Protein AF-A0A2E8YSP0-F1 (afdb_monomer_lite)

Structure (mmCIF, N/CA/C/O backbone):
data_AF-A0A2E8YSP0-F1
#
_entry.id   AF-A0A2E8YSP0-F1
#
loop_
_atom_site.group_PDB
_atom_site.id
_atom_site.type_symbol
_atom_site.label_atom_id
_atom_site.label_alt_id
_atom_site.label_comp_id
_atom_site.label_asym_id
_atom_site.label_entity_id
_atom_site.label_seq_id
_atom_site.pdbx_PDB_ins_code
_atom_site.Cartn_x
_atom_site.Cartn_y
_atom_site.Cartn_z
_atom_site.occupancy
_atom_site.B_iso_or_equiv
_atom_site.auth_seq_id
_atom_site.auth_comp_id
_atom_site.auth_asym_id
_atom_site.auth_atom_id
_atom_site.pdbx_PDB_model_num
ATOM 1 N N . MET A 1 1 ? -5.166 -13.586 -27.869 1.00 34.34 1 MET A N 1
ATOM 2 C CA . MET A 1 1 ? -4.064 -12.704 -27.428 1.00 34.34 1 MET A CA 1
ATOM 3 C C . MET A 1 1 ? -3.010 -13.575 -26.772 1.00 34.34 1 MET A C 1
ATOM 5 O O . MET A 1 1 ? -3.325 -14.231 -25.790 1.00 34.34 1 MET A O 1
ATOM 9 N N . ASN A 1 2 ? -1.812 -13.656 -27.352 1.00 34.12 2 ASN A N 1
ATOM 10 C CA . ASN A 1 2 ? -0.689 -14.377 -26.754 1.00 34.12 2 ASN A CA 1
ATOM 11 C C . ASN A 1 2 ? -0.002 -13.445 -25.753 1.00 34.12 2 ASN A C 1
ATOM 13 O O . ASN A 1 2 ? 0.649 -12.487 -26.161 1.00 34.12 2 ASN A O 1
ATOM 17 N N . LEU A 1 3 ? -0.165 -13.713 -24.458 1.00 41.91 3 LEU A N 1
ATOM 18 C CA . LEU A 1 3 ? 0.685 -13.115 -23.433 1.00 41.91 3 LEU A CA 1
ATOM 19 C C . LEU A 1 3 ? 2.065 -13.775 -23.533 1.00 41.91 3 LEU A C 1
ATOM 21 O O . LEU A 1 3 ? 2.201 -14.991 -23.387 1.00 41.91 3 LEU A O 1
ATOM 25 N N . ASN A 1 4 ? 3.071 -12.966 -23.860 1.00 40.88 4 ASN A N 1
ATOM 26 C CA . ASN A 1 4 ? 4.473 -13.354 -23.853 1.00 40.88 4 ASN A CA 1
ATOM 27 C C . ASN A 1 4 ? 4.848 -13.859 -22.448 1.00 40.88 4 ASN A C 1
ATOM 29 O O . ASN A 1 4 ? 4.669 -13.143 -21.470 1.00 40.88 4 ASN A O 1
ATOM 33 N N . LYS A 1 5 ? 5.355 -15.092 -22.352 1.00 45.59 5 LYS A N 1
ATOM 34 C CA . LYS A 1 5 ? 5.719 -15.761 -21.089 1.00 45.59 5 LYS A CA 1
ATOM 35 C C . LYS A 1 5 ? 7.086 -15.324 -20.528 1.00 45.59 5 LYS A C 1
ATOM 37 O O . LYS A 1 5 ? 7.526 -15.892 -19.538 1.00 45.59 5 LYS A O 1
ATOM 42 N N . ASN A 1 6 ? 7.747 -14.343 -21.154 1.00 41.69 6 ASN A N 1
ATOM 43 C CA . ASN A 1 6 ? 9.079 -13.856 -20.770 1.00 41.69 6 ASN A CA 1
ATOM 44 C C . ASN A 1 6 ? 9.085 -12.512 -20.026 1.00 41.69 6 ASN A C 1
ATOM 46 O O . ASN A 1 6 ? 10.159 -11.956 -19.800 1.00 41.69 6 ASN A O 1
ATOM 50 N N . THR A 1 7 ? 7.938 -11.963 -19.626 1.00 43.84 7 THR A N 1
ATOM 51 C CA . THR A 1 7 ? 7.948 -10.836 -18.688 1.00 43.84 7 THR A CA 1
ATOM 52 C C . THR A 1 7 ? 8.429 -11.345 -17.337 1.00 43.84 7 THR A C 1
ATOM 54 O O . THR A 1 7 ? 7.743 -12.124 -16.679 1.00 43.84 7 THR A O 1
ATOM 57 N N . LYS A 1 8 ? 9.636 -10.925 -16.941 1.00 47.59 8 LYS A N 1
ATOM 58 C CA . LYS A 1 8 ? 10.162 -11.086 -15.585 1.00 47.59 8 LYS A CA 1
ATOM 59 C C . LYS A 1 8 ? 9.136 -10.439 -14.652 1.00 47.59 8 LYS A C 1
ATOM 61 O O . LYS A 1 8 ? 9.052 -9.220 -14.582 1.00 47.59 8 LYS A O 1
ATOM 66 N N . THR A 1 9 ? 8.271 -11.247 -14.050 1.00 51.94 9 THR A N 1
ATOM 67 C CA . THR A 1 9 ? 7.268 -10.761 -13.104 1.00 51.94 9 THR A CA 1
ATOM 68 C C . THR A 1 9 ? 8.025 -10.076 -11.974 1.00 51.94 9 THR A C 1
ATOM 70 O O . THR A 1 9 ? 9.005 -10.635 -11.471 1.00 51.94 9 THR A O 1
ATOM 73 N N . MET A 1 10 ? 7.610 -8.869 -11.593 1.00 59.59 10 MET A N 1
ATOM 74 C CA . MET A 1 10 ? 8.126 -8.175 -10.417 1.00 59.59 10 MET A CA 1
ATOM 75 C C . MET A 1 10 ? 7.555 -8.910 -9.203 1.00 59.59 10 MET A C 1
ATOM 77 O O . MET A 1 10 ? 6.565 -8.511 -8.579 1.00 59.59 10 MET A O 1
ATOM 81 N N . THR A 1 11 ? 8.139 -10.076 -8.924 1.00 54.00 11 THR A N 1
ATOM 82 C CA . THR A 1 11 ? 7.736 -10.957 -7.838 1.00 54.00 11 THR A CA 1
ATOM 83 C C . THR A 1 11 ? 8.029 -10.263 -6.522 1.00 54.00 11 THR A C 1
ATOM 85 O O . THR A 1 11 ? 9.157 -10.237 -6.030 1.00 54.00 11 THR A O 1
ATOM 88 N N . HIS A 1 12 ? 6.974 -9.704 -5.942 1.00 60.59 12 HIS A N 1
ATOM 89 C CA . HIS A 1 12 ? 6.945 -9.189 -4.585 1.00 60.59 12 HIS A CA 1
ATOM 90 C C . HIS A 1 12 ? 6.906 -10.385 -3.620 1.00 60.59 12 HIS A C 1
ATOM 92 O O . HIS A 1 12 ? 5.885 -10.647 -2.993 1.00 60.59 12 HIS A O 1
ATOM 98 N N . ASN A 1 13 ? 8.005 -11.149 -3.538 1.00 58.91 13 ASN A N 1
ATOM 99 C CA . ASN A 1 13 ? 8.085 -12.453 -2.852 1.00 58.91 13 ASN A CA 1
ATOM 100 C C . ASN A 1 13 ? 7.628 -12.438 -1.382 1.00 58.91 13 ASN A C 1
ATOM 102 O O . ASN A 1 13 ? 7.326 -13.488 -0.827 1.00 58.91 13 ASN A O 1
ATOM 106 N N . PHE A 1 14 ? 7.555 -11.258 -0.762 1.00 64.62 14 PHE A N 1
ATOM 107 C CA . PHE A 1 14 ? 7.106 -11.072 0.617 1.00 64.62 14 PHE A CA 1
ATOM 108 C C . PHE A 1 14 ? 5.757 -10.359 0.750 1.00 64.62 14 PHE A C 1
ATOM 110 O O . PHE A 1 14 ? 5.321 -10.130 1.869 1.00 64.62 14 PHE A O 1
ATOM 117 N N . ALA A 1 15 ? 5.084 -9.972 -0.344 1.00 67.69 15 ALA A N 1
ATOM 118 C CA . ALA A 1 15 ? 3.798 -9.264 -0.244 1.00 67.69 15 ALA A CA 1
ATOM 119 C C . ALA A 1 15 ? 2.802 -10.063 0.602 1.00 67.69 15 ALA A C 1
ATOM 121 O O . ALA A 1 15 ? 2.172 -9.512 1.499 1.00 67.69 15 ALA A O 1
ATOM 122 N N . ASP A 1 16 ? 2.709 -11.364 0.357 1.00 71.44 16 ASP A N 1
ATOM 123 C CA . ASP A 1 16 ? 1.673 -12.206 0.954 1.00 71.44 16 ASP A CA 1
ATOM 124 C C . ASP A 1 16 ? 2.068 -12.766 2.331 1.00 71.44 16 ASP A C 1
ATOM 126 O O . ASP A 1 16 ? 1.363 -13.607 2.883 1.00 71.44 16 ASP A O 1
ATOM 130 N N . THR A 1 17 ? 3.196 -12.324 2.905 1.00 81.31 17 THR A N 1
ATOM 131 C CA . THR A 1 17 ? 3.722 -12.873 4.168 1.00 81.31 17 THR A CA 1
ATOM 132 C C . THR A 1 17 ? 3.369 -12.047 5.402 1.00 81.31 17 THR A C 1
ATOM 134 O O . THR A 1 17 ? 3.774 -12.418 6.502 1.00 81.31 17 THR A O 1
ATOM 137 N N . TYR A 1 18 ? 2.670 -10.921 5.255 1.00 85.69 18 TYR A N 1
ATOM 138 C CA . TYR A 1 18 ? 2.282 -10.072 6.381 1.00 85.69 18 TYR A CA 1
ATOM 139 C C . TYR A 1 18 ? 0.796 -9.723 6.360 1.00 85.69 18 TYR A C 1
ATOM 141 O O . TYR A 1 18 ? 0.180 -9.604 5.302 1.00 85.69 18 TYR A O 1
ATOM 149 N N . ASP A 1 19 ? 0.237 -9.581 7.563 1.00 90.31 19 ASP A N 1
ATOM 150 C CA . ASP A 1 19 ? -1.178 -9.300 7.775 1.00 90.31 19 ASP A CA 1
ATOM 151 C C . ASP A 1 19 ? -1.516 -7.860 7.372 1.00 90.31 19 ASP A C 1
ATOM 153 O O . ASP A 1 19 ? -1.000 -6.892 7.937 1.00 90.31 19 ASP A O 1
ATOM 157 N N . VAL A 1 20 ? -2.383 -7.734 6.372 1.00 93.44 20 VAL A N 1
ATOM 158 C CA . VAL A 1 20 ? -2.909 -6.466 5.864 1.00 93.44 20 VAL A CA 1
ATOM 159 C C . VAL A 1 20 ? -4.388 -6.642 5.583 1.00 93.44 20 VAL A C 1
ATOM 161 O O . VAL A 1 20 ? -4.817 -7.704 5.137 1.00 93.44 20 VAL A O 1
ATOM 164 N N . ASP A 1 21 ? -5.181 -5.596 5.795 1.00 95.38 21 ASP A N 1
ATOM 165 C CA . ASP A 1 21 ? -6.620 -5.665 5.541 1.00 95.38 21 ASP A CA 1
ATOM 166 C C . ASP A 1 21 ? -6.936 -5.940 4.066 1.00 95.38 21 ASP A C 1
ATOM 168 O O . ASP A 1 21 ? -7.784 -6.772 3.739 1.00 95.38 21 ASP A O 1
ATOM 172 N N . LYS A 1 22 ? -6.253 -5.238 3.152 1.00 93.94 22 LYS A N 1
ATOM 173 C CA . LYS A 1 22 ? -6.466 -5.431 1.717 1.00 93.94 22 LYS A CA 1
ATOM 174 C C . LYS A 1 22 ? -5.250 -5.046 0.895 1.00 93.94 22 LYS A C 1
ATOM 176 O O . LYS A 1 22 ? -4.668 -3.980 1.079 1.00 93.94 22 LYS A O 1
ATOM 181 N N . ARG A 1 23 ? -4.959 -5.860 -0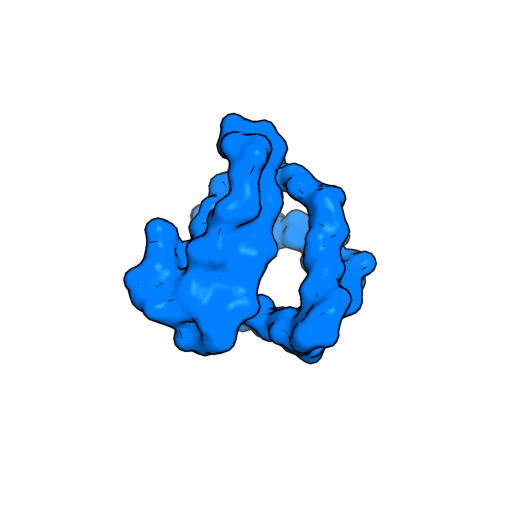.118 1.00 92.81 23 ARG A N 1
ATOM 182 C CA . ARG A 1 23 ? -4.042 -5.532 -1.210 1.00 92.81 23 ARG A CA 1
ATOM 183 C C . ARG A 1 23 ? -4.708 -5.808 -2.550 1.00 92.81 23 ARG A C 1
ATOM 185 O O . ARG A 1 23 ? -5.449 -6.778 -2.697 1.00 92.81 23 ARG A O 1
ATOM 192 N N . LYS A 1 24 ? -4.450 -4.952 -3.535 1.00 92.94 24 LYS A N 1
ATOM 193 C CA . LYS A 1 24 ? -4.880 -5.171 -4.918 1.00 92.94 24 LYS A CA 1
ATOM 194 C C . LYS A 1 24 ? -3.839 -4.613 -5.877 1.00 92.94 24 LYS A C 1
ATOM 196 O O . LYS A 1 24 ? -3.546 -3.424 -5.821 1.00 92.94 24 LYS A O 1
ATOM 201 N N . MET A 1 25 ? -3.353 -5.453 -6.783 1.00 92.19 25 MET A N 1
ATOM 202 C CA . MET A 1 25 ? -2.539 -5.014 -7.913 1.00 92.19 25 MET A CA 1
ATOM 203 C C . MET A 1 25 ? -3.422 -4.301 -8.940 1.00 92.19 25 MET A C 1
ATOM 205 O O . MET A 1 25 ? -4.470 -4.817 -9.339 1.00 92.19 25 MET A O 1
ATOM 209 N N . LEU A 1 26 ? -3.019 -3.095 -9.331 1.00 94.38 26 LEU A N 1
ATOM 210 C CA . LEU A 1 26 ? -3.690 -2.299 -10.360 1.00 94.38 26 LEU A CA 1
ATOM 211 C C . LEU A 1 26 ? -3.017 -2.451 -11.724 1.00 94.38 26 LEU A C 1
ATOM 213 O O . LEU A 1 26 ? -3.708 -2.497 -12.739 1.00 94.38 26 LEU A O 1
ATOM 217 N N . LEU A 1 27 ? -1.684 -2.503 -11.738 1.00 93.19 27 LEU A N 1
ATOM 218 C CA . LEU A 1 27 ? -0.868 -2.567 -12.946 1.00 93.19 27 LEU A CA 1
ATOM 219 C C . LEU A 1 27 ? 0.441 -3.294 -12.647 1.00 93.19 27 LEU A C 1
ATOM 221 O O . LEU A 1 27 ? 1.077 -3.032 -11.629 1.00 93.19 27 LEU A O 1
ATOM 225 N N . GLU A 1 28 ? 0.879 -4.129 -13.579 1.00 91.94 28 GLU A N 1
ATOM 226 C CA . GLU A 1 28 ? 2.234 -4.665 -13.610 1.00 91.94 28 GLU A CA 1
ATOM 227 C C . GLU A 1 28 ? 2.740 -4.656 -15.053 1.00 91.94 28 GLU A C 1
ATOM 229 O O . GLU A 1 28 ? 2.056 -5.092 -15.982 1.00 91.94 28 GLU A O 1
ATOM 234 N N . THR A 1 29 ? 3.937 -4.115 -15.234 1.00 90.00 29 THR A N 1
ATOM 235 C CA . THR A 1 29 ? 4.689 -4.112 -16.489 1.00 90.00 29 THR A CA 1
ATOM 236 C C . THR A 1 29 ? 6.124 -4.543 -16.200 1.00 90.00 29 THR A C 1
ATOM 238 O O . THR A 1 29 ? 6.489 -4.783 -15.053 1.00 90.00 29 THR A O 1
ATOM 241 N N . GLU A 1 30 ? 6.969 -4.584 -17.226 1.00 87.75 30 GLU A N 1
ATOM 242 C CA . GLU A 1 30 ? 8.402 -4.843 -17.052 1.00 87.75 30 GLU A CA 1
ATOM 243 C C . GLU A 1 30 ? 9.148 -3.757 -16.247 1.00 87.75 30 GLU A C 1
ATOM 245 O O . GLU A 1 30 ? 10.212 -4.040 -15.710 1.00 87.75 30 GLU A O 1
ATOM 250 N N . ASN A 1 31 ? 8.598 -2.537 -16.147 1.00 89.12 31 ASN A N 1
ATOM 251 C CA . ASN A 1 31 ? 9.281 -1.383 -15.541 1.00 89.12 31 ASN A CA 1
ATOM 252 C C . ASN A 1 31 ? 8.632 -0.887 -14.242 1.00 89.12 31 ASN A C 1
ATOM 254 O O . ASN A 1 31 ? 9.270 -0.183 -13.466 1.00 89.12 31 ASN A O 1
ATOM 258 N N . ILE A 1 32 ? 7.350 -1.184 -14.023 1.00 91.12 32 ILE A N 1
ATOM 259 C CA . ILE A 1 32 ? 6.597 -0.666 -12.879 1.00 91.12 32 ILE A CA 1
ATOM 260 C C . ILE A 1 32 ? 5.522 -1.649 -12.438 1.00 91.12 32 ILE A C 1
ATOM 262 O O . ILE A 1 32 ? 4.847 -2.268 -13.266 1.00 91.12 32 ILE A O 1
ATOM 266 N N . ARG A 1 33 ? 5.327 -1.719 -11.122 1.00 91.81 33 ARG A N 1
ATOM 267 C CA . ARG A 1 33 ? 4.188 -2.355 -10.469 1.00 91.81 33 ARG A CA 1
ATOM 268 C C . ARG A 1 33 ? 3.490 -1.330 -9.583 1.00 91.81 33 ARG A C 1
ATOM 270 O O . ARG A 1 33 ? 4.148 -0.570 -8.880 1.00 91.81 33 ARG A O 1
ATOM 277 N N . VAL A 1 34 ? 2.162 -1.314 -9.626 1.00 93.44 34 VAL A N 1
ATOM 278 C CA . VAL A 1 34 ? 1.331 -0.409 -8.828 1.00 93.44 34 VAL A CA 1
ATOM 279 C C . VAL A 1 34 ? 0.294 -1.227 -8.078 1.00 93.44 34 VAL A C 1
ATOM 281 O O . VAL A 1 34 ? -0.582 -1.841 -8.692 1.00 93.44 34 VAL A O 1
ATOM 284 N N . ASP A 1 35 ? 0.358 -1.171 -6.751 1.00 93.19 35 ASP A N 1
ATOM 285 C CA . ASP A 1 35 ? -0.579 -1.834 -5.852 1.00 93.19 35 ASP A CA 1
ATOM 286 C C . ASP A 1 35 ? -1.299 -0.793 -4.983 1.00 93.19 35 ASP A C 1
ATOM 288 O O . ASP A 1 35 ? -0.705 0.184 -4.530 1.00 93.19 35 ASP A O 1
ATOM 292 N N . THR A 1 36 ? -2.577 -1.027 -4.687 1.00 94.75 36 THR A N 1
ATOM 293 C CA . THR A 1 36 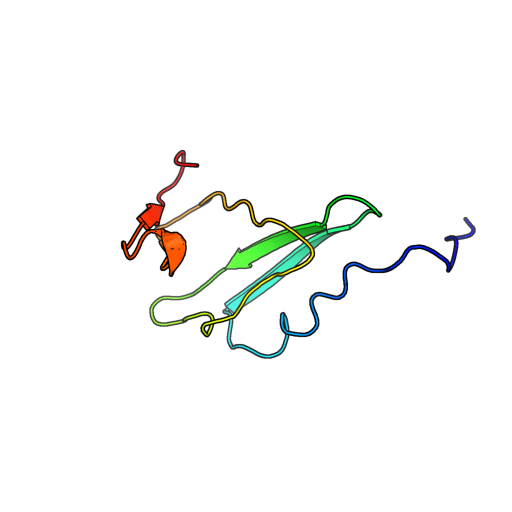? -3.233 -0.393 -3.537 1.00 94.75 36 THR A CA 1
ATOM 294 C C . THR A 1 36 ? -3.051 -1.274 -2.314 1.00 94.75 36 THR A C 1
ATOM 296 O O . THR A 1 36 ? -3.321 -2.479 -2.385 1.00 94.75 36 THR A O 1
ATOM 299 N N . LEU A 1 37 ? -2.678 -0.662 -1.195 1.00 94.12 37 LEU A N 1
ATOM 300 C CA . LEU A 1 37 ? -2.577 -1.296 0.111 1.00 94.12 37 LEU A CA 1
ATOM 301 C C . LEU A 1 37 ? -3.477 -0.561 1.108 1.00 94.12 37 LEU A C 1
ATOM 303 O O . LEU A 1 37 ? -3.482 0.667 1.151 1.00 94.12 37 LEU A O 1
ATOM 307 N N . HIS A 1 38 ? -4.212 -1.320 1.914 1.00 95.25 38 HIS A N 1
ATOM 308 C CA . HIS A 1 38 ? -4.987 -0.816 3.037 1.00 95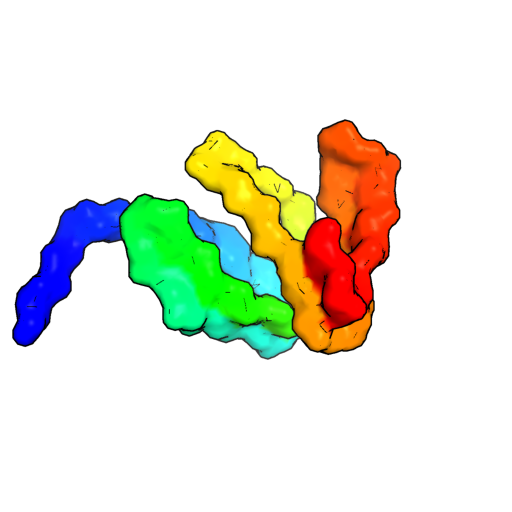.25 38 HIS A CA 1
ATOM 309 C C . HIS A 1 38 ? -4.529 -1.507 4.321 1.00 95.25 38 HIS A C 1
ATOM 311 O O . HIS A 1 38 ? -4.472 -2.738 4.380 1.00 95.25 38 HIS A O 1
ATOM 317 N N . LEU A 1 39 ? -4.218 -0.698 5.331 1.00 94.50 39 LEU A N 1
ATOM 318 C CA . LEU A 1 39 ? -3.920 -1.134 6.688 1.00 94.50 39 LEU A CA 1
ATOM 319 C C . LEU A 1 39 ? -5.034 -0.634 7.604 1.00 94.50 39 LEU A C 1
ATOM 321 O O . LEU A 1 39 ? -5.405 0.539 7.548 1.00 94.50 39 LEU A O 1
ATOM 325 N N . LYS A 1 40 ? -5.548 -1.518 8.455 1.00 94.75 40 LYS A N 1
ATOM 326 C CA . LYS A 1 40 ? -6.367 -1.120 9.602 1.00 94.75 40 LYS A CA 1
ATOM 327 C C . LYS A 1 40 ? -5.481 -0.591 10.724 1.00 94.75 40 LYS A C 1
ATOM 329 O O . LYS A 1 40 ? -4.275 -0.830 10.756 1.00 94.75 40 LYS A O 1
ATOM 334 N N . GLU A 1 41 ? -6.104 0.101 11.672 1.00 91.12 41 GLU A N 1
ATOM 335 C CA . GLU A 1 41 ? -5.436 0.531 12.897 1.00 91.12 41 GLU A CA 1
ATOM 336 C C . GLU A 1 41 ? -4.722 -0.652 13.574 1.00 91.12 41 GLU A C 1
ATOM 338 O O . GLU A 1 41 ? -5.291 -1.732 13.736 1.00 91.12 41 GLU A O 1
ATOM 343 N N . GLY A 1 42 ? -3.450 -0.454 13.923 1.00 91.00 42 GLY A N 1
ATOM 344 C CA . GLY A 1 42 ? -2.604 -1.469 14.553 1.00 91.00 42 GLY A CA 1
ATOM 345 C C . GLY A 1 42 ? -1.915 -2.452 13.597 1.00 91.00 42 GLY A C 1
ATOM 346 O O . GLY A 1 42 ? -0.995 -3.140 14.035 1.00 91.00 42 GLY A O 1
ATOM 347 N N . GLN A 1 43 ? -2.283 -2.508 12.311 1.00 94.06 43 GLN A N 1
ATOM 348 C CA . GLN A 1 43 ? -1.566 -3.341 11.339 1.00 94.06 43 GLN A CA 1
ATOM 349 C C . GLN A 1 43 ? -0.251 -2.686 10.911 1.00 94.06 43 GLN A C 1
ATOM 351 O O . GLN A 1 43 ? -0.184 -1.487 10.639 1.00 94.06 43 GLN A O 1
ATOM 356 N N . ILE A 1 44 ? 0.806 -3.497 10.846 1.00 92.50 44 ILE A N 1
ATOM 357 C CA . ILE A 1 44 ? 2.172 -3.049 10.573 1.00 92.50 44 ILE A CA 1
ATOM 358 C C . ILE A 1 44 ? 2.793 -3.983 9.542 1.00 92.50 44 ILE A C 1
ATOM 360 O O . ILE A 1 44 ? 2.796 -5.201 9.712 1.00 92.50 44 ILE A O 1
ATOM 364 N N . ILE A 1 45 ? 3.381 -3.401 8.499 1.00 91.31 45 ILE A N 1
ATOM 365 C CA . ILE A 1 45 ? 4.241 -4.152 7.588 1.00 91.31 45 ILE A CA 1
ATOM 366 C C . ILE A 1 45 ? 5.601 -4.347 8.274 1.00 91.31 45 ILE A C 1
ATOM 368 O O . ILE A 1 45 ? 6.209 -3.352 8.681 1.00 91.31 45 ILE A O 1
ATOM 372 N N . PRO A 1 46 ? 6.106 -5.586 8.410 1.00 89.69 46 PRO A N 1
ATOM 373 C CA . PRO A 1 46 ? 7.412 -5.835 9.006 1.00 89.69 46 PRO A CA 1
ATOM 374 C C . PRO A 1 46 ? 8.534 -5.116 8.258 1.00 89.69 46 PRO A C 1
ATOM 376 O O . PRO A 1 46 ? 8.442 -4.871 7.055 1.00 89.69 46 PRO A O 1
ATOM 379 N N . TRP A 1 47 ? 9.634 -4.839 8.955 1.00 88.50 47 TRP A N 1
ATOM 380 C CA . TRP A 1 47 ? 10.844 -4.311 8.332 1.00 88.50 47 TRP A CA 1
ATOM 381 C C . TRP A 1 47 ? 11.326 -5.226 7.201 1.00 88.50 47 TRP A C 1
ATOM 383 O O . TRP A 1 47 ? 11.565 -6.415 7.402 1.00 88.50 47 TRP A O 1
ATOM 393 N N . HIS A 1 48 ? 11.488 -4.653 6.014 1.00 86.88 48 HIS A N 1
ATOM 394 C CA . HIS A 1 48 ? 12.021 -5.318 4.831 1.00 86.88 48 HIS A CA 1
ATOM 395 C C . HIS A 1 48 ? 12.780 -4.299 3.975 1.00 86.88 48 HIS A C 1
ATOM 397 O O . HIS A 1 48 ? 12.774 -3.102 4.264 1.00 86.88 48 HIS A O 1
ATOM 403 N N . LYS A 1 49 ? 13.482 -4.781 2.947 1.00 85.00 49 LYS A N 1
ATOM 404 C CA . LYS A 1 49 ? 14.232 -3.936 2.015 1.00 85.00 49 LYS A CA 1
ATOM 405 C C . LYS A 1 49 ? 14.038 -4.404 0.581 1.00 85.00 49 LYS A C 1
ATOM 407 O O . LYS A 1 49 ? 14.004 -5.608 0.323 1.00 85.00 49 LYS A O 1
ATOM 412 N N . HIS A 1 50 ? 14.018 -3.446 -0.334 1.00 84.38 50 HIS A N 1
ATOM 413 C CA . HIS A 1 50 ? 14.093 -3.670 -1.770 1.00 84.38 50 HIS A CA 1
ATOM 414 C C . HIS A 1 50 ? 15.499 -3.283 -2.250 1.00 84.38 50 HIS A C 1
ATOM 416 O O . HIS A 1 50 ? 16.038 -2.254 -1.848 1.00 84.38 50 HIS A O 1
ATOM 422 N N . THR A 1 51 ? 16.147 -4.151 -3.031 1.00 84.19 51 THR A N 1
ATOM 423 C CA . THR A 1 51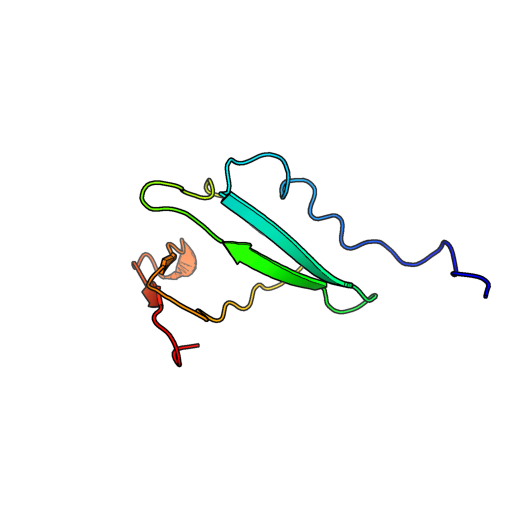 ? 17.521 -3.927 -3.531 1.00 84.19 51 THR A CA 1
ATOM 424 C C . THR A 1 51 ? 17.584 -3.649 -5.026 1.00 84.19 51 THR A C 1
ATOM 426 O O . THR A 1 51 ? 18.578 -3.110 -5.495 1.00 84.19 51 THR A O 1
ATOM 429 N N . GLU A 1 52 ? 16.550 -4.037 -5.770 1.00 86.31 52 GLU A N 1
ATOM 430 C CA . GLU A 1 52 ? 16.497 -3.940 -7.236 1.00 86.31 52 GLU A CA 1
ATOM 431 C C . GLU A 1 52 ? 15.485 -2.895 -7.729 1.00 86.31 52 GLU A C 1
ATOM 433 O O . GLU A 1 52 ? 15.368 -2.676 -8.930 1.00 86.31 52 GLU A O 1
ATOM 438 N N . MET A 1 53 ? 14.738 -2.272 -6.817 1.00 85.62 53 MET A N 1
ATOM 439 C CA . MET A 1 53 ? 13.659 -1.336 -7.124 1.00 85.62 53 MET A CA 1
ATOM 440 C C . MET A 1 53 ? 13.542 -0.280 -6.026 1.00 85.62 53 MET A C 1
ATOM 442 O O . MET A 1 53 ? 13.867 -0.558 -4.869 1.00 85.62 53 MET A O 1
ATOM 446 N N . ASP A 1 54 ? 13.063 0.900 -6.409 1.00 88.00 54 ASP A N 1
ATOM 447 C CA . ASP A 1 54 ? 12.720 1.986 -5.497 1.00 88.00 54 ASP A CA 1
ATOM 448 C C . ASP A 1 54 ? 11.203 2.040 -5.293 1.00 88.00 54 ASP A C 1
ATOM 450 O O . ASP A 1 54 ? 10.433 1.918 -6.249 1.00 88.00 54 ASP A O 1
ATOM 454 N N . ASP A 1 55 ? 10.778 2.276 -4.053 1.00 88.12 55 ASP A N 1
ATOM 455 C CA . ASP A 1 55 ? 9.367 2.430 -3.713 1.00 88.12 55 ASP A CA 1
ATOM 456 C C . ASP A 1 55 ? 8.954 3.903 -3.706 1.00 88.12 55 ASP A C 1
ATOM 458 O O . ASP A 1 55 ? 9.662 4.778 -3.203 1.00 88.12 55 ASP A O 1
ATOM 462 N N . THR A 1 56 ? 7.757 4.178 -4.222 1.00 89.81 56 THR A N 1
ATOM 463 C CA . THR A 1 56 ? 7.084 5.476 -4.095 1.00 89.81 56 THR A CA 1
ATOM 464 C C . THR A 1 56 ? 5.712 5.257 -3.476 1.00 89.81 56 THR A C 1
ATOM 466 O O . THR A 1 56 ? 4.935 4.432 -3.958 1.00 89.81 56 THR A O 1
ATOM 469 N N . PHE A 1 57 ? 5.398 6.008 -2.421 1.00 90.25 57 PHE A N 1
ATOM 470 C CA . PHE A 1 57 ? 4.139 5.884 -1.693 1.00 90.25 57 PHE A CA 1
ATOM 471 C C . PHE A 1 57 ? 3.309 7.154 -1.826 1.00 90.25 57 PHE A C 1
ATOM 473 O O . PHE A 1 57 ? 3.823 8.260 -1.709 1.00 90.25 57 PHE A O 1
ATOM 480 N N . VAL A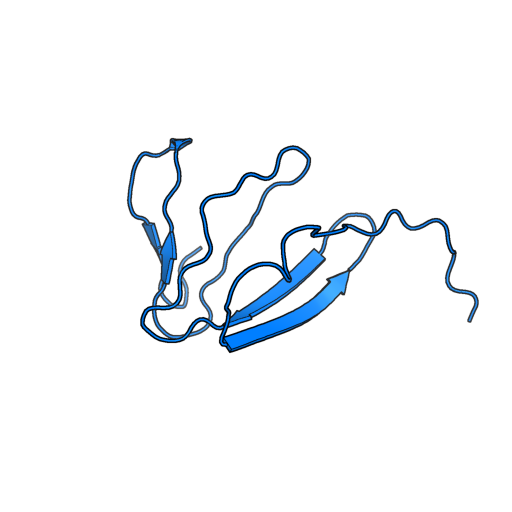 1 58 ? 2.001 6.983 -2.014 1.00 91.06 58 VAL A N 1
ATOM 481 C CA . VAL A 1 58 ? 1.025 8.073 -1.954 1.00 91.06 58 VAL A CA 1
ATOM 482 C C . VAL A 1 58 ? -0.075 7.657 -0.989 1.00 91.06 58 VAL A C 1
ATOM 484 O O . VAL A 1 58 ? -0.726 6.630 -1.189 1.00 91.06 58 VAL A O 1
ATOM 487 N N . CYS A 1 59 ? -0.296 8.449 0.062 1.00 92.81 59 CYS A N 1
ATOM 488 C CA . CYS A 1 59 ? -1.428 8.226 0.954 1.00 92.81 59 CYS A CA 1
ATOM 489 C C . CYS A 1 59 ? -2.709 8.722 0.270 1.00 92.81 59 CYS A C 1
ATOM 491 O O . CYS A 1 59 ? -2.812 9.888 -0.110 1.00 92.81 59 CYS A O 1
ATOM 493 N N . LEU A 1 60 ? -3.689 7.834 0.086 1.00 93.50 60 LEU A N 1
ATOM 494 C CA . LEU A 1 60 ? -4.971 8.192 -0.532 1.00 93.50 60 LEU A CA 1
ATOM 495 C C . LEU A 1 60 ? -6.016 8.615 0.506 1.00 93.50 60 LEU A C 1
ATOM 497 O O . LEU A 1 60 ? -6.820 9.508 0.246 1.00 93.50 60 LEU A O 1
ATOM 501 N N . THR A 1 61 ? -6.009 7.981 1.678 1.00 93.12 61 THR A N 1
ATOM 502 C CA . THR A 1 61 ? -6.979 8.199 2.759 1.00 93.12 61 THR A CA 1
ATOM 503 C C . THR A 1 61 ? -6.346 7.909 4.115 1.00 93.12 61 THR A C 1
ATOM 505 O O . THR A 1 61 ? -5.512 7.012 4.212 1.00 93.12 61 THR A O 1
ATOM 508 N N . GLY A 1 62 ? -6.821 8.581 5.166 1.00 92.44 62 GLY A N 1
ATOM 509 C CA . GLY A 1 62 ? -6.372 8.330 6.535 1.00 92.44 62 GLY A CA 1
ATOM 510 C C . GLY A 1 62 ? -4.976 8.884 6.792 1.00 92.44 62 GLY A C 1
ATOM 511 O O . GLY A 1 62 ? -4.670 9.999 6.387 1.00 92.44 62 GLY A O 1
ATOM 512 N N . GLU A 1 63 ? -4.150 8.122 7.494 1.00 90.62 63 GLU A N 1
ATOM 513 C CA . GLU A 1 63 ? -2.783 8.501 7.826 1.00 90.62 63 GLU A CA 1
ATOM 514 C C . GLU A 1 63 ? -1.932 7.247 7.969 1.00 90.62 63 GLU A C 1
ATOM 516 O O . GLU A 1 63 ? -2.369 6.259 8.559 1.00 90.62 63 GLU A O 1
ATOM 521 N N . THR A 1 64 ? -0.707 7.301 7.457 1.00 89.62 64 THR A N 1
ATOM 522 C CA . THR A 1 64 ? 0.269 6.226 7.619 1.00 89.62 64 THR A CA 1
ATOM 523 C C . THR A 1 64 ? 1.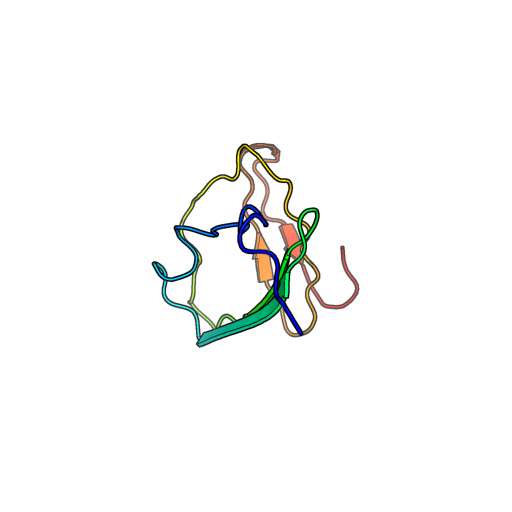595 6.808 8.095 1.00 89.62 64 THR A C 1
ATOM 525 O O . THR A 1 64 ? 1.959 7.938 7.764 1.00 89.62 64 THR A O 1
ATOM 528 N N . ILE A 1 65 ? 2.339 6.012 8.861 1.00 90.88 65 ILE A N 1
ATOM 529 C CA . ILE A 1 65 ? 3.683 6.352 9.323 1.00 90.88 65 ILE A CA 1
ATOM 530 C C . ILE A 1 65 ? 4.678 5.414 8.645 1.00 90.88 65 ILE A C 1
ATOM 532 O O . ILE A 1 65 ? 4.568 4.195 8.759 1.00 90.88 65 ILE A O 1
ATOM 536 N N . PHE A 1 66 ? 5.666 5.992 7.972 1.00 88.81 66 PHE A N 1
ATOM 537 C CA . PHE A 1 66 ? 6.796 5.277 7.400 1.00 88.81 66 PHE A CA 1
ATOM 538 C C . PHE A 1 66 ? 8.030 5.426 8.276 1.00 88.81 66 PHE A C 1
ATOM 540 O O . PHE A 1 66 ? 8.352 6.516 8.761 1.00 88.81 66 PHE A O 1
ATOM 547 N N . PHE A 1 67 ? 8.755 4.322 8.406 1.00 87.62 67 PHE A N 1
ATOM 548 C CA . PHE A 1 67 ? 10.059 4.272 9.041 1.00 87.62 67 PHE A CA 1
ATOM 549 C C . PHE A 1 67 ? 11.092 3.893 7.984 1.00 87.62 67 PHE A C 1
ATOM 551 O O . PHE A 1 67 ? 10.918 2.920 7.255 1.00 87.62 67 PHE A O 1
ATOM 558 N N . SER A 1 68 ? 12.164 4.676 7.888 1.00 81.75 68 SER A N 1
ATOM 559 C CA . SER A 1 68 ? 13.272 4.413 6.968 1.00 81.75 68 SER A CA 1
ATOM 560 C C . SER A 1 68 ? 14.594 4.504 7.717 1.00 81.75 68 SER A C 1
ATOM 562 O O . SER A 1 68 ? 14.856 5.483 8.421 1.00 81.75 68 SER A O 1
ATOM 564 N N . ASP A 1 69 ? 15.435 3.491 7.528 1.00 77.69 69 ASP A N 1
ATOM 565 C CA . ASP A 1 69 ? 16.785 3.404 8.083 1.00 77.69 69 ASP A CA 1
ATOM 566 C C . ASP A 1 69 ? 17.697 4.542 7.590 1.00 77.69 69 ASP A C 1
ATOM 568 O O . ASP A 1 69 ? 18.460 5.105 8.374 1.00 77.69 69 ASP A O 1
ATOM 572 N N . ARG A 1 70 ? 17.561 4.957 6.323 1.00 70.06 70 ARG A N 1
ATOM 573 C CA . ARG A 1 70 ? 18.368 6.029 5.715 1.00 70.06 70 ARG A CA 1
ATOM 574 C C . ARG A 1 70 ? 18.133 7.397 6.341 1.00 70.06 70 ARG A C 1
ATOM 576 O O . ARG A 1 70 ? 19.051 8.210 6.379 1.00 70.06 70 ARG A O 1
ATOM 583 N N . LYS A 1 71 ? 16.904 7.675 6.784 1.00 65.00 71 LYS A N 1
ATOM 584 C CA . LYS A 1 71 ? 16.530 8.977 7.362 1.00 65.00 71 LYS A CA 1
ATOM 585 C C . LYS A 1 71 ? 16.423 8.950 8.887 1.00 65.00 71 LYS A C 1
ATOM 587 O O . LYS A 1 71 ? 16.340 10.024 9.474 1.00 65.00 71 LYS A O 1
ATOM 592 N N . GLN A 1 72 ? 16.401 7.762 9.507 1.00 63.50 72 GLN A N 1
ATOM 593 C CA . GLN A 1 72 ? 16.173 7.548 10.947 1.00 63.50 72 GLN A CA 1
ATOM 594 C C . GLN A 1 72 ? 15.034 8.418 11.505 1.00 63.50 72 GLN A C 1
ATOM 596 O O . GLN A 1 72 ? 15.124 8.984 12.593 1.00 63.50 72 GLN A O 1
ATOM 601 N N . LYS A 1 73 ? 13.966 8.587 10.721 1.00 73.38 73 LYS A N 1
ATOM 602 C CA . LYS A 1 73 ? 12.871 9.500 11.041 1.00 73.38 73 LYS A CA 1
ATOM 603 C C . LYS A 1 73 ? 11.536 8.881 10.668 1.00 73.38 73 LYS A C 1
ATOM 605 O O . LYS A 1 73 ? 11.411 8.255 9.617 1.00 73.38 73 LYS A O 1
ATOM 610 N N . ASN A 1 74 ? 10.546 9.137 11.517 1.00 80.75 74 ASN A N 1
ATOM 611 C CA . ASN A 1 74 ? 9.151 8.822 11.258 1.00 80.75 74 ASN A CA 1
ATOM 612 C C . ASN A 1 74 ? 8.613 9.850 10.263 1.00 80.75 74 ASN A C 1
ATOM 614 O O . ASN A 1 74 ? 8.592 11.052 10.551 1.00 80.75 74 ASN A O 1
ATOM 618 N N . ILE A 1 75 ? 8.200 9.381 9.093 1.00 87.19 75 ILE A N 1
ATOM 619 C CA . ILE A 1 75 ? 7.555 10.211 8.081 1.00 87.19 75 ILE A CA 1
ATOM 620 C C . ILE A 1 75 ? 6.071 9.897 8.143 1.00 87.19 75 ILE A C 1
ATOM 622 O O . ILE A 1 75 ? 5.643 8.794 7.818 1.00 87.19 75 ILE A O 1
ATOM 626 N N . LYS A 1 76 ? 5.298 10.872 8.603 1.00 89.50 76 LYS A N 1
ATOM 627 C CA . LYS A 1 76 ? 3.845 10.828 8.540 1.00 89.50 76 LYS A CA 1
ATOM 628 C C . LYS A 1 76 ? 3.428 11.256 7.138 1.00 89.50 76 LYS A C 1
ATOM 630 O O . LYS A 1 76 ? 3.881 12.298 6.675 1.00 89.50 76 LYS A O 1
ATOM 635 N N . LEU A 1 77 ? 2.621 10.432 6.482 1.00 89.38 77 LEU A N 1
ATOM 636 C CA . LEU A 1 77 ? 2.025 10.728 5.186 1.00 89.38 77 LEU A CA 1
ATOM 637 C C . LEU A 1 77 ? 0.506 10.761 5.341 1.00 89.38 77 LEU A C 1
ATOM 639 O O . LEU A 1 77 ? -0.113 9.778 5.762 1.00 89.38 77 LEU A O 1
ATOM 643 N N . SER A 1 78 ? -0.071 11.905 4.994 1.00 89.94 78 SER A N 1
ATOM 644 C CA . SER A 1 78 ? -1.510 12.135 4.899 1.00 89.94 78 SER A CA 1
ATOM 645 C C . SER A 1 78 ? -1.920 12.373 3.436 1.00 89.94 78 SER A C 1
ATOM 647 O O . SER A 1 78 ? -1.059 12.521 2.560 1.00 89.94 78 SER A O 1
ATOM 649 N N . PRO A 1 79 ? -3.225 12.373 3.108 1.00 91.00 79 PRO A N 1
ATOM 650 C CA . PRO A 1 79 ? -3.671 12.612 1.749 1.00 91.00 79 PRO A CA 1
ATOM 651 C C . PRO A 1 79 ? -3.117 13.926 1.202 1.00 91.00 79 PRO A C 1
ATOM 653 O O . PRO A 1 79 ? -3.230 14.962 1.854 1.00 91.00 79 PRO A O 1
ATOM 656 N N . ARG A 1 80 ? -2.620 13.881 -0.043 1.00 77.06 80 ARG A N 1
ATOM 657 C CA . ARG A 1 80 ? -1.979 14.988 -0.791 1.00 77.06 80 ARG A CA 1
ATOM 658 C C . ARG A 1 80 ? -0.498 15.237 -0.479 1.00 77.06 80 ARG A C 1
ATOM 660 O O . ARG A 1 80 ? 0.070 16.157 -1.062 1.00 77.06 80 ARG A O 1
ATOM 667 N N . GLU A 1 81 ? 0.129 14.412 0.353 1.00 71.81 81 GLU A N 1
ATOM 668 C CA . GLU A 1 81 ? 1.580 14.423 0.579 1.00 71.81 81 GLU A CA 1
ATOM 669 C C . GLU A 1 81 ? 2.253 13.281 -0.213 1.00 71.81 81 GLU A C 1
ATOM 671 O O . GLU A 1 81 ? 1.675 12.196 -0.348 1.00 71.81 81 GLU A O 1
ATOM 676 N N . GLN A 1 82 ? 3.443 13.545 -0.773 1.00 59.72 82 GLN A N 1
ATOM 677 C CA . GLN A 1 82 ? 4.304 12.585 -1.490 1.00 59.72 82 GLN A CA 1
ATOM 678 C C . GLN A 1 82 ? 5.735 12.676 -0.957 1.00 59.72 82 GLN A C 1
ATOM 680 O O . GLN A 1 82 ? 6.195 13.820 -0.727 1.00 59.72 82 GLN A O 1
#

Sequence (82 aa):
MNLNKNTKTMTHNFADTYDVDKRKMLLETENIRVDTLHLKEGQIIPWHKHTEMDDTFVCLTGETIFFSDRKQKNIKLSPREQ

Foldseek 3Di:
DDDDPPQPWPCPVCPPVADFPDKDWPDTDSQDTDMDGHHDPPGDDDDDDDDPDDDDDAAQADWDWDADPVVNDTDIHHHPRD

Radius of gyration: 14.62 Å; chains: 1; bounding box: 25×31×42 Å

Secondary structure (DSSP, 8-state):
----TT------TTGGGS--SEEEEEEE-SS-EEEEEE--TT--PPP---SS--------SS-EEEEETTTTEEEEE-TT--

pLDDT: mean 80.62, std 16.84, range [34.12, 95.38]